Protein AF-A0A6J4SQG0-F1 (afdb_monomer)

Secondary structure (DSSP, 8-s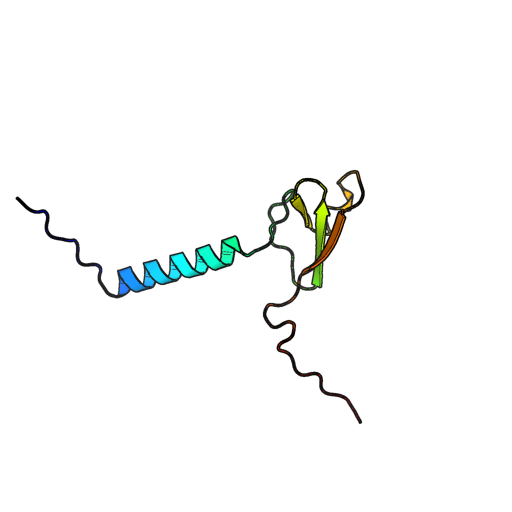tate):
-PPPP----HHHHHHHHHHHHHHHHHHTS---TTT-PPPPTTSEEEEPTTS-EEETTTGGGSSS--SEEEEPPPTTTTTS------

Nearest PDB structures (foldseek):
  2rgt-assembly2_B  TM=6.217E-01  e=1.113E-01  Mus musculus
  6cme-assembly2_B  TM=5.955E-01  e=9.800E-02  Mus musculus
  3mmk-assembly1_A  TM=5.731E-01  e=1.045E-01  Mus musculus
  2rgt-assembly1_A-2  TM=5.204E-01  e=2.246E-01  Mus musculus
  6alb-assembly1_A  TM=3.624E-01  e=1.429E+00  Homo sapiens

pLDDT: mean 87.53, std 9.45, range [47.0, 96.12]

Structure (mmCIF, N/CA/C/O backbone):
data_AF-A0A6J4SQG0-F1
#
_entry.id   AF-A0A6J4SQG0-F1
#
loop_
_atom_site.group_PDB
_atom_site.id
_atom_site.type_symbol
_atom_site.label_atom_id
_atom_site.label_alt_id
_atom_site.label_comp_id
_atom_site.label_asym_id
_atom_site.label_entity_id
_atom_site.label_seq_id
_atom_site.pdbx_PDB_ins_code
_atom_site.Cartn_x
_atom_site.Cartn_y
_atom_site.Cartn_z
_atom_site.occupancy
_atom_site.B_iso_or_equiv
_atom_site.auth_seq_id
_atom_site.auth_comp_id
_atom_site.auth_asym_id
_atom_site.auth_atom_id
_atom_site.pdbx_PDB_model_num
ATOM 1 N N . MET A 1 1 ? 3.993 -4.859 -49.015 1.00 47.00 1 MET A N 1
ATOM 2 C CA . MET A 1 1 ? 4.841 -3.789 -48.448 1.00 47.00 1 MET A CA 1
ATOM 3 C C . MET A 1 1 ? 4.923 -4.016 -46.939 1.00 47.00 1 MET A C 1
ATOM 5 O O . MET A 1 1 ? 3.945 -3.745 -46.253 1.00 47.00 1 MET A O 1
ATOM 9 N N . ALA A 1 2 ? 6.000 -4.616 -46.424 1.00 60.34 2 ALA A N 1
ATOM 10 C CA . ALA A 1 2 ? 6.171 -4.802 -44.979 1.00 60.34 2 ALA A CA 1
ATOM 11 C C . ALA A 1 2 ? 6.628 -3.475 -44.351 1.00 60.34 2 ALA A C 1
ATOM 13 O O . ALA A 1 2 ? 7.554 -2.849 -44.864 1.00 60.34 2 ALA A O 1
ATOM 14 N N . ARG A 1 3 ? 5.963 -3.021 -43.281 1.00 61.03 3 ARG A N 1
ATOM 15 C CA . ARG A 1 3 ? 6.419 -1.858 -42.501 1.00 61.03 3 ARG A CA 1
ATOM 16 C C . ARG A 1 3 ? 7.777 -2.206 -41.879 1.00 61.03 3 ARG A C 1
ATOM 18 O O . ARG A 1 3 ? 7.872 -3.285 -41.294 1.00 61.03 3 ARG A O 1
ATOM 25 N N . PRO A 1 4 ? 8.803 -1.341 -41.978 1.00 60.28 4 PRO A N 1
ATOM 26 C CA . PRO A 1 4 ? 10.042 -1.574 -41.254 1.00 60.28 4 PRO A CA 1
ATOM 27 C C . PRO A 1 4 ? 9.714 -1.640 -39.762 1.00 60.28 4 PRO A C 1
ATOM 29 O O . PRO A 1 4 ? 8.974 -0.797 -39.244 1.00 60.28 4 PRO A O 1
ATOM 32 N N . ALA A 1 5 ? 10.208 -2.681 -39.091 1.00 65.81 5 ALA A N 1
ATOM 33 C CA . ALA A 1 5 ? 10.115 -2.771 -37.645 1.00 65.81 5 ALA A CA 1
ATOM 34 C C . ALA A 1 5 ? 10.838 -1.552 -37.067 1.00 65.81 5 ALA A C 1
ATOM 36 O O . ALA A 1 5 ? 11.998 -1.307 -37.396 1.00 65.81 5 ALA A O 1
ATOM 37 N N . GLN A 1 6 ? 10.136 -0.758 -36.261 1.00 72.69 6 GLN A N 1
ATOM 38 C CA . GLN A 1 6 ? 10.772 0.316 -35.514 1.00 72.69 6 GLN A CA 1
ATOM 39 C C . GLN A 1 6 ? 11.760 -0.334 -34.549 1.00 72.69 6 GLN A C 1
ATOM 41 O O . GLN A 1 6 ? 11.361 -1.059 -33.639 1.00 72.69 6 GLN A O 1
ATOM 46 N N . THR A 1 7 ? 13.048 -0.136 -34.799 1.00 75.69 7 THR A N 1
ATOM 47 C CA . THR A 1 7 ? 14.103 -0.550 -33.883 1.00 75.69 7 THR A CA 1
ATOM 48 C C . THR A 1 7 ? 14.079 0.402 -32.699 1.00 75.69 7 THR A C 1
ATOM 50 O O . THR A 1 7 ? 14.298 1.599 -32.867 1.00 75.69 7 THR A O 1
ATOM 53 N N . ILE A 1 8 ? 13.756 -0.134 -31.528 1.00 82.50 8 ILE A N 1
ATOM 54 C CA . ILE A 1 8 ? 13.906 0.551 -30.244 1.00 82.50 8 ILE A CA 1
ATOM 55 C C . ILE A 1 8 ? 15.396 0.629 -29.915 1.00 82.50 8 ILE A C 1
ATOM 57 O O . ILE A 1 8 ? 16.094 -0.382 -30.005 1.00 82.50 8 ILE A O 1
ATOM 61 N N . ASP A 1 9 ? 15.866 1.826 -29.578 1.00 89.88 9 ASP A N 1
ATOM 62 C CA . ASP A 1 9 ? 17.246 2.067 -29.150 1.00 89.88 9 ASP A CA 1
ATOM 63 C C . ASP A 1 9 ? 17.421 1.748 -27.650 1.00 89.88 9 ASP A C 1
ATOM 65 O O . ASP A 1 9 ? 16.442 1.545 -26.925 1.00 89.88 9 ASP A O 1
ATOM 69 N N . GLU A 1 10 ? 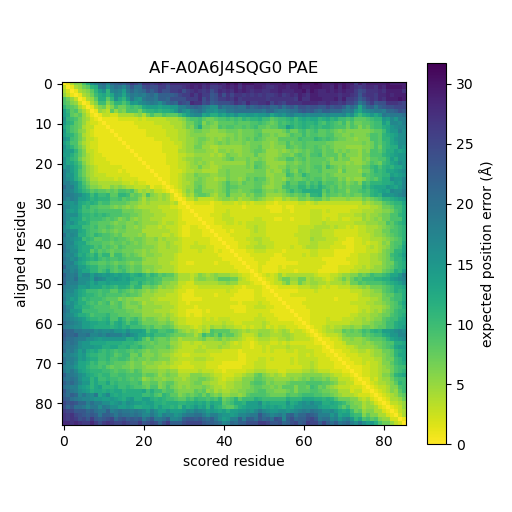18.661 1.705 -27.162 1.00 93.00 10 GLU A N 1
ATOM 70 C CA . GLU A 1 10 ? 19.004 1.426 -25.760 1.00 93.00 10 GLU A CA 1
ATOM 71 C C . GLU A 1 10 ? 18.191 2.294 -24.789 1.00 93.00 10 GLU A C 1
ATOM 73 O O . GLU A 1 10 ? 17.546 1.774 -23.878 1.00 93.00 10 GLU A O 1
ATOM 78 N N . GLN A 1 11 ? 18.104 3.601 -25.044 1.00 94.44 11 GLN A N 1
ATOM 79 C CA . GLN A 1 11 ? 17.339 4.520 -24.197 1.00 94.44 11 GLN A CA 1
ATOM 80 C C . GLN A 1 11 ? 15.833 4.221 -24.181 1.00 94.44 11 GLN A C 1
ATOM 82 O O . GLN A 1 11 ? 15.151 4.471 -23.182 1.00 94.44 11 GLN A O 1
ATOM 87 N N . ASP A 1 12 ? 15.276 3.717 -25.286 1.00 93.50 12 ASP A N 1
ATOM 88 C CA . ASP A 1 12 ? 13.871 3.308 -25.329 1.00 93.50 12 ASP A CA 1
ATOM 89 C C . ASP A 1 12 ? 13.639 2.076 -24.460 1.00 93.50 12 ASP A C 1
ATOM 91 O O . ASP A 1 12 ? 12.660 2.024 -23.706 1.00 93.50 12 ASP A O 1
ATOM 95 N N . LEU A 1 13 ? 14.562 1.113 -24.527 1.00 92.56 13 LEU A N 1
ATOM 96 C CA . LEU A 1 13 ? 14.522 -0.088 -23.708 1.00 92.56 13 LEU A CA 1
ATOM 97 C C . LEU A 1 13 ? 14.670 0.245 -22.218 1.00 92.56 13 LEU A C 1
ATOM 99 O O . LEU A 1 13 ? 13.860 -0.214 -21.412 1.00 92.56 13 LEU A O 1
ATOM 103 N N . GLU A 1 14 ? 15.638 1.082 -21.846 1.00 95.94 14 GLU A N 1
ATOM 104 C CA . GLU A 1 14 ? 15.839 1.533 -20.464 1.00 95.94 14 GLU A CA 1
ATOM 105 C C . GLU A 1 14 ? 14.583 2.198 -19.895 1.00 95.94 14 GLU A C 1
ATOM 107 O O . GLU A 1 14 ? 14.121 1.844 -18.807 1.00 95.94 14 GLU A O 1
ATOM 112 N N . ARG A 1 15 ? 13.963 3.114 -20.651 1.00 95.31 15 ARG A N 1
ATOM 113 C CA . ARG A 1 15 ? 12.707 3.762 -20.243 1.00 95.31 15 ARG A CA 1
ATOM 114 C C . ARG A 1 15 ? 11.570 2.760 -20.079 1.00 95.31 15 ARG A C 1
ATOM 116 O O . ARG A 1 15 ? 10.776 2.896 -19.145 1.00 95.31 15 ARG A O 1
ATOM 123 N N . ALA A 1 16 ? 11.465 1.774 -20.967 1.00 94.81 16 ALA A N 1
ATOM 124 C CA . ALA A 1 16 ? 10.437 0.742 -20.877 1.00 94.81 16 ALA A CA 1
ATOM 125 C C . ALA A 1 16 ? 10.624 -0.138 -19.630 1.00 94.81 16 ALA A C 1
ATOM 127 O O . ALA A 1 16 ? 9.657 -0.403 -18.912 1.00 94.81 16 ALA A O 1
ATOM 128 N N . LEU A 1 17 ? 11.862 -0.541 -19.332 1.00 95.75 17 LEU A N 1
ATOM 129 C CA . LEU A 1 17 ? 12.196 -1.313 -18.134 1.00 95.75 17 LEU A CA 1
ATOM 130 C C . LEU A 1 17 ? 11.967 -0.505 -16.853 1.00 95.75 17 LEU A C 1
ATOM 132 O O . LEU A 1 17 ? 11.399 -1.025 -15.888 1.00 95.75 17 LEU A O 1
ATOM 136 N N . LEU A 1 18 ? 12.335 0.778 -16.855 1.00 96.12 18 LEU A N 1
ATOM 137 C CA . LEU A 1 18 ? 12.088 1.672 -15.730 1.00 96.12 18 LEU A CA 1
ATOM 138 C C . LEU A 1 18 ? 10.587 1.809 -15.457 1.00 96.12 18 LEU A C 1
ATOM 140 O O . LEU A 1 18 ? 10.163 1.583 -14.330 1.00 96.12 18 LEU A O 1
ATOM 144 N N . ARG A 1 19 ? 9.771 2.094 -16.478 1.00 95.69 19 ARG A N 1
ATOM 145 C CA . ARG A 1 19 ? 8.306 2.174 -16.326 1.00 95.69 19 ARG A CA 1
ATOM 146 C C . ARG A 1 19 ? 7.737 0.882 -15.762 1.00 95.69 19 ARG A C 1
ATOM 148 O O . ARG A 1 19 ? 7.108 0.905 -14.715 1.00 95.69 19 ARG A O 1
ATOM 155 N N . LYS A 1 20 ? 8.077 -0.257 -16.373 1.00 94.00 20 LYS A N 1
ATOM 156 C CA . LYS A 1 20 ? 7.624 -1.572 -15.909 1.00 94.00 20 LYS A CA 1
ATOM 157 C C . LYS A 1 20 ? 7.969 -1.820 -14.436 1.00 94.00 20 LYS A C 1
ATOM 159 O O . LYS A 1 20 ? 7.139 -2.339 -13.692 1.00 94.00 20 LYS A O 1
ATOM 164 N N . SER A 1 21 ? 9.194 -1.499 -14.019 1.00 92.06 21 SER A N 1
ATOM 165 C CA . SER A 1 21 ? 9.630 -1.710 -12.633 1.00 92.06 21 SER A CA 1
ATOM 166 C C . SER A 1 21 ? 8.925 -0.771 -11.654 1.00 92.06 21 SER A C 1
ATOM 168 O O . SER A 1 21 ? 8.465 -1.234 -10.613 1.00 92.06 21 SER A O 1
ATOM 170 N N . VAL A 1 22 ? 8.771 0.510 -12.000 1.00 92.06 22 VAL A N 1
ATOM 171 C CA . VAL A 1 22 ? 8.034 1.490 -11.190 1.00 92.06 22 VAL A CA 1
ATOM 172 C C . VAL A 1 22 ? 6.559 1.113 -11.068 1.00 92.06 22 VAL A C 1
ATOM 174 O O . VAL A 1 22 ? 6.043 1.131 -9.955 1.00 92.06 22 VAL A O 1
ATOM 177 N N . ASP A 1 23 ? 5.913 0.699 -12.158 1.00 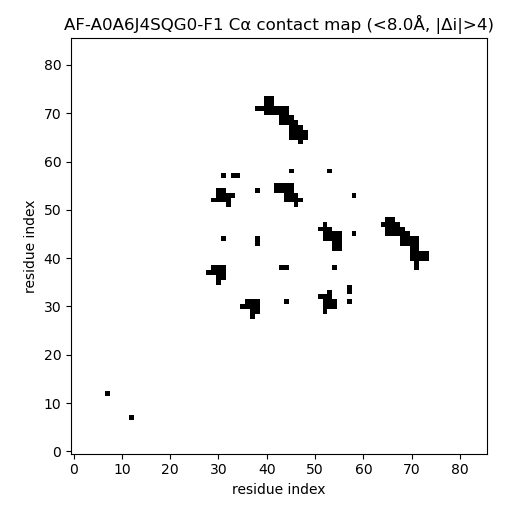89.56 23 ASP A N 1
ATOM 178 C CA . ASP A 1 23 ? 4.513 0.261 -12.156 1.00 89.56 23 ASP A CA 1
ATOM 179 C C . ASP A 1 23 ? 4.339 -0.982 -11.273 1.00 89.56 23 ASP A C 1
ATOM 181 O O . ASP A 1 23 ? 3.512 -0.999 -10.368 1.00 89.56 23 ASP A O 1
ATOM 185 N N . THR A 1 24 ? 5.221 -1.977 -11.426 1.00 87.56 24 THR A N 1
ATOM 186 C CA . THR A 1 24 ? 5.211 -3.183 -10.577 1.00 87.56 24 THR A CA 1
ATOM 187 C C . THR A 1 24 ? 5.399 -2.842 -9.094 1.00 87.56 24 THR A C 1
ATOM 189 O O . THR A 1 24 ? 4.828 -3.496 -8.221 1.00 87.56 24 THR A O 1
ATOM 192 N N . LEU A 1 25 ? 6.229 -1.841 -8.782 1.00 83.62 25 LEU A N 1
ATOM 193 C CA . LEU A 1 25 ? 6.422 -1.364 -7.412 1.00 83.62 25 LEU A CA 1
ATOM 194 C C . LEU A 1 25 ? 5.215 -0.577 -6.902 1.00 83.62 25 LEU A C 1
ATOM 196 O O . LEU A 1 25 ? 4.934 -0.645 -5.709 1.00 83.62 25 LEU A O 1
ATOM 200 N N . ALA A 1 26 ? 4.531 0.180 -7.759 1.00 81.38 26 ALA A N 1
ATOM 201 C CA . ALA A 1 26 ? 3.328 0.923 -7.407 1.00 81.38 26 ALA A CA 1
ATOM 202 C C . ALA A 1 26 ? 2.154 -0.022 -7.114 1.00 81.38 26 ALA A C 1
ATOM 204 O O . ALA A 1 26 ? 1.498 0.154 -6.093 1.00 81.38 26 ALA A O 1
ATOM 205 N N . ASP A 1 27 ? 1.971 -1.072 -7.919 1.00 78.19 27 ASP A N 1
ATOM 206 C CA . ASP A 1 27 ? 0.916 -2.085 -7.744 1.00 78.19 27 ASP A CA 1
ATOM 207 C C . ASP A 1 27 ? 1.026 -2.852 -6.418 1.00 78.19 27 ASP A C 1
ATOM 209 O O . ASP A 1 27 ? 0.039 -3.368 -5.898 1.00 78.19 27 ASP A O 1
ATOM 213 N N . ARG A 1 28 ? 2.237 -2.943 -5.858 1.00 74.75 28 ARG A N 1
ATOM 214 C CA . ARG A 1 28 ? 2.494 -3.594 -4.565 1.00 74.75 28 ARG A CA 1
ATOM 215 C C . ARG A 1 28 ? 2.360 -2.654 -3.368 1.00 74.75 28 ARG A C 1
ATOM 217 O O . ARG A 1 28 ? 2.532 -3.113 -2.241 1.00 74.75 28 ARG A O 1
ATOM 224 N N . ARG A 1 29 ? 2.127 -1.354 -3.576 1.00 77.44 29 ARG A N 1
ATOM 225 C CA . ARG A 1 29 ? 1.939 -0.408 -2.469 1.00 77.44 29 ARG A CA 1
ATOM 226 C C . ARG A 1 29 ? 0.510 -0.492 -1.974 1.00 77.44 29 ARG A C 1
ATOM 228 O O . ARG A 1 29 ? -0.429 -0.251 -2.726 1.00 77.44 29 ARG A O 1
ATOM 235 N N . ASP A 1 30 ? 0.360 -0.719 -0.679 1.00 84.44 30 ASP A N 1
ATOM 236 C CA . ASP A 1 30 ? -0.916 -0.506 -0.020 1.00 84.44 30 ASP A CA 1
ATOM 237 C C . ASP A 1 30 ? -1.259 0.990 -0.051 1.00 84.44 30 ASP A C 1
ATOM 239 O O . ASP A 1 30 ? -0.512 1.838 0.448 1.00 84.44 30 ASP A O 1
ATOM 243 N N . LEU A 1 31 ? -2.395 1.321 -0.659 1.00 90.56 31 LEU A N 1
ATOM 244 C CA . LEU A 1 31 ? -2.972 2.660 -0.641 1.00 90.56 31 LEU A CA 1
ATOM 245 C C . LEU A 1 31 ? -4.204 2.659 0.256 1.00 90.56 31 LEU A C 1
ATOM 247 O O . LEU A 1 31 ? -4.989 1.712 0.268 1.00 90.56 31 LEU A O 1
ATOM 251 N N . CYS A 1 32 ? -4.391 3.743 1.004 1.00 93.25 32 CYS A N 1
ATOM 252 C CA . CYS A 1 32 ? -5.625 3.930 1.752 1.00 93.25 32 CYS A CA 1
ATOM 253 C C . CYS A 1 32 ? -6.792 4.133 0.779 1.00 93.25 32 CYS A C 1
ATOM 255 O O . CYS A 1 32 ? -6.769 5.085 0.003 1.00 93.25 32 CYS A O 1
ATOM 257 N N . ALA A 1 33 ? -7.843 3.322 0.877 1.00 93.44 33 ALA A N 1
ATOM 258 C CA . ALA A 1 33 ? -9.015 3.460 0.013 1.00 93.44 33 ALA A CA 1
ATOM 259 C C . ALA A 1 33 ? -9.767 4.798 0.178 1.00 93.44 33 ALA A C 1
ATOM 261 O O . ALA A 1 33 ? -10.461 5.220 -0.742 1.00 93.44 33 ALA A O 1
ATOM 262 N N . ASP A 1 34 ? -9.627 5.471 1.327 1.00 93.94 34 ASP A N 1
ATOM 263 C CA . ASP A 1 34 ? -10.395 6.684 1.632 1.00 93.94 34 ASP A CA 1
ATOM 264 C C . ASP A 1 34 ? -9.639 7.978 1.266 1.00 93.94 34 ASP A C 1
ATOM 266 O O . ASP A 1 34 ? -10.232 8.915 0.739 1.00 93.94 34 ASP A O 1
ATOM 270 N N . CYS A 1 35 ? -8.327 8.053 1.527 1.00 94.12 35 CYS A N 1
ATOM 271 C CA . CYS A 1 35 ? -7.518 9.259 1.274 1.00 94.12 35 CYS A CA 1
ATOM 272 C C . CYS A 1 35 ? -6.440 9.083 0.196 1.00 94.12 35 CYS A C 1
ATOM 274 O O . CYS A 1 35 ? -5.711 10.026 -0.104 1.00 94.12 35 CYS A O 1
ATOM 276 N N . ASN A 1 36 ? -6.317 7.879 -0.365 1.00 92.94 36 ASN A N 1
ATOM 277 C CA . ASN A 1 36 ? -5.387 7.509 -1.432 1.00 92.94 36 ASN A CA 1
ATOM 278 C C . ASN A 1 36 ? -3.891 7.717 -1.126 1.00 92.94 36 ASN A C 1
ATOM 280 O O . ASN A 1 36 ? -3.048 7.592 -2.013 1.00 92.94 36 ASN A O 1
ATOM 284 N N . ARG A 1 37 ? -3.530 8.023 0.127 1.00 91.50 37 ARG A N 1
ATOM 285 C CA . ARG A 1 37 ? -2.124 8.111 0.535 1.00 91.50 37 ARG A CA 1
ATOM 286 C C . ARG A 1 37 ? -1.503 6.720 0.617 1.00 91.50 37 ARG A C 1
ATOM 288 O O . ARG A 1 37 ? -2.198 5.758 0.945 1.00 91.50 37 ARG A O 1
ATOM 295 N N . THR A 1 38 ? -0.190 6.646 0.421 1.00 91.56 38 THR A N 1
ATOM 296 C CA . THR A 1 38 ? 0.625 5.486 0.802 1.00 91.56 38 THR A CA 1
ATOM 297 C C . THR A 1 38 ? 0.958 5.582 2.292 1.00 91.56 38 THR A C 1
ATOM 299 O O . THR A 1 38 ? 1.613 6.552 2.687 1.00 91.56 38 THR A O 1
ATOM 302 N N . PRO A 1 39 ? 0.502 4.644 3.137 1.00 92.69 39 PRO A N 1
ATOM 303 C CA . PRO A 1 39 ? 0.816 4.680 4.560 1.00 92.69 39 PRO A CA 1
ATOM 304 C C . PRO A 1 39 ? 2.310 4.487 4.815 1.00 92.69 39 PRO A C 1
ATOM 306 O O . PRO A 1 39 ? 3.008 3.789 4.078 1.00 92.69 39 PRO A O 1
ATOM 309 N N . LEU A 1 40 ? 2.815 5.184 5.826 1.00 91.44 40 LEU A N 1
ATOM 310 C CA . LEU A 1 40 ? 4.236 5.237 6.144 1.00 91.44 40 LEU A CA 1
ATOM 311 C C . LEU A 1 40 ? 4.660 4.024 6.967 1.00 91.44 40 LEU A C 1
ATOM 313 O O . LEU A 1 40 ? 3.865 3.431 7.692 1.00 91.44 40 LEU A O 1
ATOM 317 N N . ILE A 1 41 ? 5.952 3.698 6.904 1.00 91.06 41 ILE A N 1
ATOM 318 C CA . ILE A 1 41 ? 6.544 2.662 7.750 1.00 91.06 41 ILE A CA 1
ATOM 319 C C . ILE A 1 41 ? 6.233 2.945 9.222 1.00 91.06 41 ILE A C 1
ATOM 321 O O . ILE A 1 41 ? 6.476 4.041 9.723 1.00 91.06 41 ILE A O 1
ATOM 325 N N . GLY A 1 42 ? 5.733 1.928 9.918 1.00 92.00 42 GLY A N 1
ATOM 326 C CA . GLY A 1 42 ? 5.371 1.999 11.328 1.00 92.00 42 GLY A CA 1
ATOM 327 C C . GLY A 1 42 ? 3.912 2.367 11.595 1.00 92.00 42 GLY A C 1
ATOM 328 O O . GLY A 1 42 ? 3.454 2.046 12.695 1.00 92.00 42 GLY A O 1
ATOM 329 N N . GLU A 1 43 ? 3.196 2.952 10.631 1.00 94.25 43 GLU A N 1
ATOM 330 C CA . GLU A 1 43 ? 1.743 3.163 10.708 1.00 94.25 43 GLU A CA 1
ATOM 331 C C . GLU A 1 43 ? 0.983 1.834 10.609 1.00 94.25 43 GLU A C 1
ATOM 333 O O . GLU A 1 43 ? 1.532 0.815 10.174 1.00 94.25 43 GLU A O 1
ATOM 338 N N . SER A 1 44 ? -0.293 1.848 10.995 1.00 94.69 44 SER A N 1
ATOM 339 C CA . SER A 1 44 ? -1.186 0.693 10.856 1.00 94.69 44 SER A CA 1
ATOM 340 C C . SER A 1 44 ? -2.060 0.777 9.597 1.00 94.69 44 SER A C 1
ATOM 342 O O . SER A 1 44 ? -2.642 1.816 9.271 1.00 94.69 44 SER A O 1
ATOM 344 N N . LEU A 1 45 ? -2.163 -0.345 8.888 1.00 93.88 45 LEU A N 1
ATOM 345 C CA . LEU A 1 45 ? -3.138 -0.610 7.836 1.00 93.88 45 LEU A CA 1
ATOM 346 C C . LEU A 1 45 ? -4.235 -1.508 8.400 1.00 93.88 45 LEU A C 1
ATOM 348 O O . LEU A 1 45 ? -3.957 -2.568 8.956 1.00 93.88 45 LEU A O 1
ATOM 352 N N . HIS A 1 46 ? -5.481 -1.094 8.220 1.00 95.00 46 HIS A N 1
ATOM 353 C CA . HIS A 1 46 ? -6.659 -1.779 8.729 1.00 95.00 46 HIS A CA 1
ATOM 354 C C . HIS A 1 46 ? -7.455 -2.359 7.563 1.00 95.00 46 HIS A C 1
ATOM 356 O O . HIS A 1 46 ? -7.912 -1.621 6.686 1.00 95.00 46 HIS A O 1
ATOM 362 N N . ARG A 1 47 ? -7.627 -3.681 7.550 1.00 94.94 47 ARG A N 1
ATOM 363 C CA . ARG A 1 47 ? -8.395 -4.409 6.539 1.00 94.94 47 ARG A CA 1
ATOM 364 C C . ARG A 1 47 ? -9.813 -4.642 7.042 1.00 94.94 47 ARG A C 1
ATOM 366 O O . ARG A 1 47 ? -10.020 -5.241 8.093 1.00 94.94 47 ARG A O 1
ATOM 373 N N . TYR A 1 48 ? -10.794 -4.197 6.273 1.00 94.06 48 TYR A N 1
ATOM 374 C CA . TYR A 1 48 ? -12.216 -4.357 6.563 1.00 94.06 48 TYR A CA 1
ATOM 375 C C . TYR A 1 48 ? -12.824 -5.510 5.759 1.00 94.06 48 TYR A C 1
ATOM 377 O O . TYR A 1 48 ? -12.280 -5.953 4.740 1.00 94.06 48 TYR A O 1
ATOM 385 N N . ALA A 1 49 ? -13.993 -5.979 6.202 1.00 87.88 49 ALA A N 1
ATOM 386 C CA . ALA A 1 49 ? -14.786 -6.931 5.436 1.00 87.88 49 ALA A CA 1
ATOM 387 C C . ALA A 1 49 ? -15.056 -6.371 4.025 1.00 87.88 49 ALA A C 1
ATOM 389 O O . ALA A 1 49 ? -15.421 -5.206 3.871 1.00 87.88 49 ALA A O 1
ATOM 390 N N . GLY A 1 50 ? -14.828 -7.189 2.994 1.00 85.81 50 GLY A N 1
ATOM 391 C CA . GLY A 1 50 ? -14.886 -6.758 1.591 1.00 85.81 50 GLY A CA 1
ATOM 392 C C . GLY A 1 50 ? -13.537 -6.365 0.978 1.00 85.81 50 GLY A C 1
ATOM 393 O O . GLY A 1 50 ? -13.511 -5.902 -0.156 1.00 85.81 50 GLY A O 1
ATOM 394 N N . GLY A 1 51 ? -12.423 -6.561 1.694 1.00 86.62 51 GLY A N 1
ATOM 395 C CA . GLY A 1 51 ? -11.069 -6.397 1.145 1.00 86.62 51 GLY A CA 1
ATOM 396 C C . GLY A 1 51 ? -10.587 -4.949 1.070 1.00 86.62 51 GLY A C 1
ATOM 397 O O . GLY A 1 51 ? -9.549 -4.679 0.476 1.00 86.62 51 GLY A O 1
ATOM 398 N N . VAL A 1 52 ? -11.323 -4.016 1.677 1.00 91.56 52 VAL A N 1
ATOM 399 C CA . VAL A 1 52 ? -10.936 -2.605 1.724 1.00 91.56 52 VAL A CA 1
ATOM 400 C C . VAL A 1 52 ? -9.869 -2.402 2.790 1.00 91.56 52 VAL A C 1
ATOM 402 O O . VAL A 1 52 ? -10.084 -2.752 3.951 1.00 91.56 52 VAL A O 1
ATOM 405 N N . THR A 1 53 ? -8.759 -1.778 2.407 1.00 93.56 53 THR A N 1
ATOM 406 C CA . THR A 1 53 ? -7.687 -1.404 3.330 1.00 93.56 53 THR A CA 1
ATOM 407 C C . THR A 1 53 ? -7.672 0.109 3.534 1.00 93.56 53 THR A C 1
ATOM 409 O O . THR A 1 53 ? -7.731 0.883 2.577 1.00 93.56 53 THR A O 1
ATOM 412 N N . VAL A 1 54 ? -7.590 0.547 4.789 1.00 95.44 54 VAL A N 1
ATOM 413 C CA . VAL A 1 54 ? -7.507 1.966 5.157 1.00 95.44 54 VAL A CA 1
ATOM 414 C C . VAL A 1 54 ? -6.352 2.223 6.109 1.00 95.44 54 VAL A C 1
ATOM 416 O O . VAL A 1 54 ? -5.935 1.344 6.859 1.00 95.44 54 VAL A O 1
ATOM 419 N N . CYS A 1 55 ? -5.824 3.442 6.082 1.00 95.31 55 CYS A N 1
ATOM 420 C CA . CYS A 1 55 ? -4.772 3.845 7.006 1.00 95.31 55 CYS A CA 1
ATOM 421 C C . CYS A 1 55 ? -5.315 4.140 8.410 1.00 95.31 55 CYS A C 1
ATOM 423 O O . CYS A 1 55 ? -6.496 4.445 8.585 1.00 95.31 55 CYS A O 1
ATOM 425 N N . GLU A 1 56 ? -4.412 4.132 9.386 1.00 94.69 56 GLU A N 1
ATOM 426 C CA . GLU A 1 56 ? -4.644 4.494 10.789 1.00 94.69 56 GLU A CA 1
ATOM 427 C C . GLU A 1 56 ? -5.392 5.824 10.978 1.00 94.69 56 GLU A C 1
ATOM 429 O O . GLU A 1 56 ? -6.196 5.954 11.893 1.00 94.69 56 GLU A O 1
ATOM 434 N N . LEU A 1 57 ? -5.199 6.801 10.084 1.00 94.94 57 LEU A N 1
ATOM 435 C CA . LEU A 1 57 ? -5.892 8.095 10.156 1.00 94.94 57 LEU A CA 1
ATOM 436 C C . LEU A 1 57 ? -7.351 8.032 9.678 1.00 94.94 57 LEU A C 1
ATOM 438 O O . LEU A 1 57 ? -8.186 8.807 10.136 1.00 94.94 57 LEU A O 1
ATOM 442 N N . CYS A 1 58 ? -7.663 7.132 8.743 1.00 94.88 58 CYS A N 1
ATOM 443 C CA . CYS A 1 58 ? -9.006 6.985 8.177 1.00 94.88 58 CYS A CA 1
ATOM 444 C C . CYS A 1 58 ? -9.841 5.942 8.927 1.00 94.88 58 CYS A C 1
ATOM 446 O O . CYS A 1 58 ? -11.066 6.036 8.927 1.00 94.88 58 CYS A O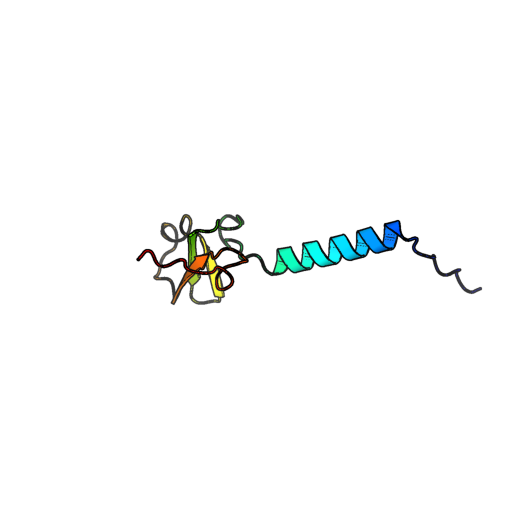 1
ATOM 448 N N . SER A 1 59 ? -9.202 4.978 9.598 1.00 94.00 59 SER A N 1
ATOM 449 C CA . SER A 1 59 ? -9.893 3.931 10.359 1.00 94.00 59 SER A CA 1
ATOM 450 C C . SER A 1 59 ? -10.909 4.475 11.377 1.00 94.00 59 SER A C 1
ATOM 452 O O . SER A 1 59 ? -12.030 3.970 11.378 1.00 94.00 59 SER A O 1
ATOM 454 N N . PRO A 1 60 ? -10.617 5.532 12.169 1.00 92.88 60 PRO A N 1
ATOM 455 C CA . PRO A 1 60 ? -11.575 6.085 13.132 1.00 92.88 60 PRO A CA 1
ATOM 456 C C . PRO A 1 60 ? -12.817 6.718 12.490 1.00 92.88 60 PRO A C 1
ATOM 458 O O . PRO A 1 60 ? -13.824 6.921 13.164 1.00 92.88 60 PRO A O 1
ATOM 461 N N . LEU A 1 61 ? -12.755 7.059 11.197 1.00 93.50 61 LEU A N 1
ATOM 462 C CA . LEU A 1 61 ? -13.875 7.639 10.450 1.00 93.50 61 LEU A CA 1
ATOM 463 C C . LEU A 1 61 ? -14.824 6.564 9.900 1.00 93.50 61 LEU A C 1
ATOM 465 O O . LEU A 1 61 ? -15.935 6.882 9.466 1.00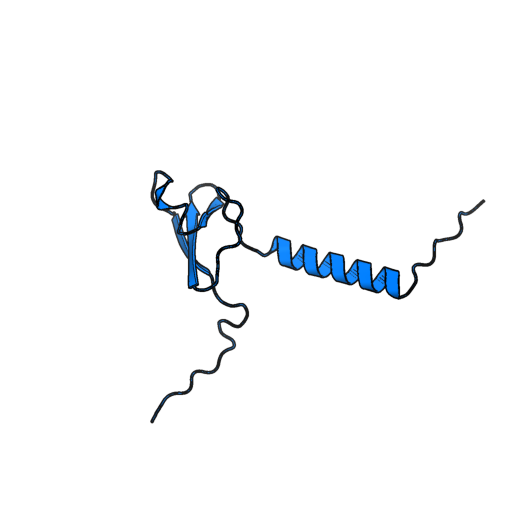 93.50 61 LEU A O 1
ATOM 469 N N . ARG A 1 62 ? -14.410 5.292 9.914 1.00 89.31 62 ARG A N 1
ATOM 470 C CA . ARG A 1 62 ? -15.227 4.164 9.471 1.00 89.31 62 ARG A CA 1
ATOM 471 C C . ARG A 1 62 ? -16.015 3.560 10.623 1.00 89.31 62 ARG A C 1
ATOM 473 O O . ARG A 1 62 ? -15.561 3.485 11.758 1.00 89.31 62 ARG A O 1
ATOM 480 N N . ARG A 1 63 ? -17.219 3.085 10.303 1.00 86.88 63 ARG A N 1
ATOM 481 C CA . ARG A 1 63 ? -18.025 2.277 11.225 1.00 86.88 63 ARG A CA 1
ATOM 482 C C . ARG A 1 63 ? -17.636 0.807 11.088 1.00 86.88 63 ARG A C 1
ATOM 484 O O . ARG A 1 63 ? -17.492 0.318 9.970 1.00 86.88 63 ARG A O 1
ATOM 491 N N . GLY A 1 64 ? -17.568 0.110 12.217 1.00 85.81 64 GLY A N 1
ATOM 492 C CA . GLY A 1 64 ? -17.217 -1.308 12.282 1.00 85.81 64 GLY A CA 1
ATOM 493 C C . GLY A 1 64 ? -15.752 -1.535 12.645 1.00 85.81 64 GLY A C 1
ATOM 494 O O . GLY A 1 64 ? -14.911 -0.656 12.464 1.00 85.81 64 GLY A O 1
ATOM 495 N N . GLU A 1 65 ? -15.476 -2.723 13.172 1.00 89.00 65 GLU A N 1
ATOM 496 C CA . GLU A 1 65 ? -14.129 -3.135 13.562 1.00 89.00 65 GLU A CA 1
ATOM 497 C C . GLU A 1 65 ? -13.386 -3.705 12.343 1.00 89.00 65 GLU A C 1
ATOM 499 O O . GLU A 1 65 ? -13.989 -4.458 11.562 1.00 89.00 65 GLU A O 1
ATOM 504 N N . PRO A 1 66 ? -12.101 -3.371 12.141 1.00 93.56 66 PRO A N 1
ATOM 505 C CA . PRO A 1 66 ? -11.275 -4.063 11.166 1.00 93.56 66 PRO A CA 1
ATOM 506 C C . PRO A 1 66 ? -11.213 -5.570 11.431 1.00 93.56 66 PRO A C 1
ATOM 508 O O . PRO A 1 66 ? -11.131 -6.036 12.563 1.00 93.56 66 PRO A O 1
ATOM 511 N N . VAL A 1 67 ? -11.204 -6.342 10.348 1.00 95.31 67 VAL A N 1
ATOM 512 C CA . VAL A 1 67 ? -11.002 -7.798 10.384 1.00 95.31 67 VAL A CA 1
ATOM 513 C C . VAL A 1 67 ? -9.556 -8.122 10.751 1.00 95.31 67 VAL A C 1
ATOM 515 O O . VAL A 1 67 ? -9.283 -9.111 11.424 1.00 95.31 67 VAL A O 1
ATOM 518 N N . GLU A 1 68 ? -8.625 -7.283 10.303 1.00 93.94 68 GLU A N 1
ATOM 519 C CA . GLU A 1 68 ? -7.198 -7.440 10.546 1.00 93.94 68 GLU A CA 1
ATOM 520 C C . GLU A 1 68 ? -6.525 -6.069 10.555 1.00 93.94 68 GLU A C 1
ATOM 522 O O . GLU A 1 68 ? -6.932 -5.158 9.831 1.00 93.94 68 GLU A O 1
ATOM 527 N N . SER A 1 69 ? -5.487 -5.923 11.374 1.00 94.38 69 SER A N 1
ATOM 528 C CA . SER A 1 69 ? -4.635 -4.737 11.385 1.00 94.38 69 SER A CA 1
ATOM 529 C C . SER A 1 69 ? -3.179 -5.166 11.287 1.00 94.38 69 SER A C 1
ATOM 531 O O . SER A 1 69 ? -2.712 -5.967 12.096 1.00 94.38 69 SER A O 1
ATOM 533 N N . GLU A 1 70 ? -2.456 -4.625 10.312 1.00 92.88 70 GLU A N 1
ATOM 534 C CA . GLU A 1 70 ? -1.038 -4.897 10.102 1.00 92.88 70 GLU A CA 1
ATOM 535 C C . GLU A 1 70 ? -0.234 -3.596 10.147 1.00 92.88 70 GLU A C 1
ATOM 537 O O . GLU A 1 70 ? -0.643 -2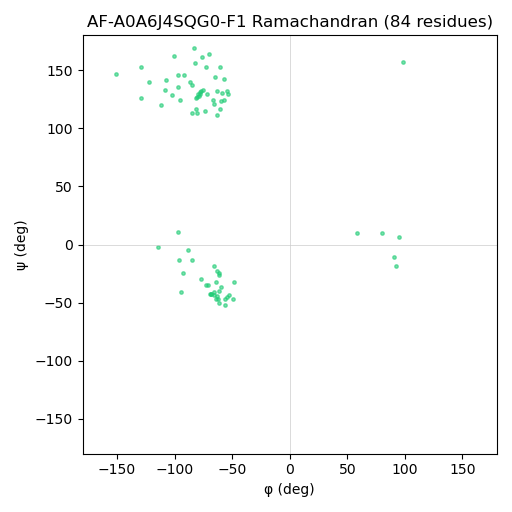.571 9.608 1.00 92.88 70 GLU A O 1
ATOM 542 N N . ARG A 1 71 ? 0.944 -3.633 10.779 1.00 93.50 71 ARG A N 1
ATOM 543 C CA . ARG A 1 71 ? 1.882 -2.510 10.713 1.00 93.50 71 ARG A CA 1
ATOM 544 C C . ARG A 1 71 ? 2.608 -2.518 9.382 1.00 93.50 71 ARG A C 1
ATOM 546 O O . ARG A 1 71 ? 3.208 -3.529 9.018 1.00 93.50 71 ARG A O 1
ATOM 553 N N . VAL A 1 72 ? 2.649 -1.364 8.728 1.00 90.94 72 VAL A N 1
ATOM 554 C CA . VAL A 1 72 ? 3.454 -1.147 7.529 1.00 90.94 72 VAL A CA 1
ATOM 555 C C . VAL A 1 72 ? 4.918 -1.376 7.887 1.00 90.94 72 VAL A C 1
ATOM 557 O O . VAL A 1 72 ? 5.495 -0.670 8.723 1.00 90.94 72 VAL A O 1
ATOM 560 N N . ARG A 1 73 ? 5.527 -2.389 7.274 1.00 88.88 73 ARG A N 1
ATOM 561 C CA . ARG A 1 73 ? 6.914 -2.770 7.544 1.00 88.88 73 ARG A CA 1
ATOM 562 C C . ARG A 1 73 ? 7.832 -2.162 6.502 1.00 88.88 73 ARG A C 1
ATOM 564 O O . ARG A 1 73 ? 7.470 -2.035 5.337 1.00 88.88 73 ARG A O 1
ATOM 571 N N . HIS A 1 74 ? 9.038 -1.809 6.931 1.00 84.50 74 HIS A N 1
ATOM 572 C CA . HIS A 1 74 ? 10.103 -1.427 6.007 1.00 84.50 74 HIS A CA 1
ATOM 573 C C . HIS A 1 74 ? 10.424 -2.584 5.052 1.00 84.50 74 HIS A C 1
ATOM 575 O O . HIS A 1 74 ? 10.263 -3.749 5.419 1.00 84.50 74 HIS A O 1
ATOM 581 N N . SER A 1 75 ? 10.926 -2.279 3.855 1.00 81.31 75 SER A N 1
ATOM 582 C CA . SER A 1 75 ? 11.220 -3.282 2.820 1.00 81.31 75 SER A CA 1
ATOM 583 C C . SER A 1 75 ? 12.265 -4.318 3.242 1.00 81.31 75 SER A C 1
ATOM 585 O O . SER A 1 75 ? 12.283 -5.422 2.711 1.00 81.31 75 SER A O 1
ATOM 587 N N . GLU A 1 76 ? 13.130 -3.977 4.199 1.00 83.69 76 GLU A N 1
ATOM 588 C CA . GLU A 1 76 ? 14.166 -4.875 4.730 1.00 83.69 76 GLU A CA 1
ATOM 589 C C . GLU A 1 76 ? 13.738 -5.576 6.028 1.00 83.69 76 GLU A C 1
ATOM 591 O O . GLU A 1 76 ? 14.558 -6.189 6.715 1.00 83.69 76 GLU A O 1
ATOM 596 N N . PHE A 1 77 ? 12.460 -5.486 6.409 1.00 82.69 77 PHE A N 1
ATOM 597 C CA . PHE A 1 77 ? 11.953 -6.180 7.585 1.00 82.69 77 PHE A CA 1
ATOM 598 C C . PHE A 1 77 ? 12.200 -7.691 7.468 1.00 82.69 77 PHE A C 1
ATOM 600 O O . PHE A 1 77 ? 11.776 -8.334 6.513 1.00 82.69 77 PHE A O 1
ATOM 607 N N . GLY A 1 78 ? 1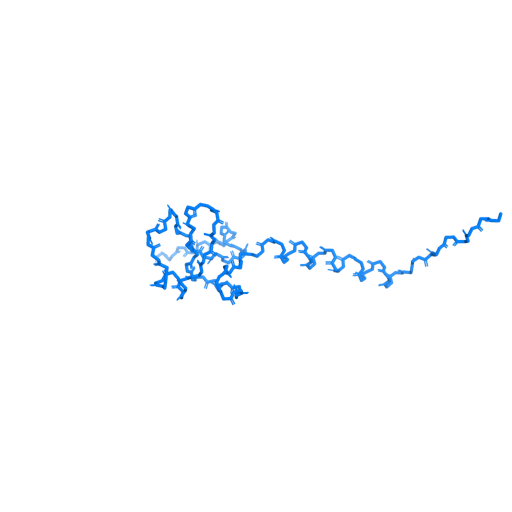2.883 -8.261 8.464 1.00 83.25 78 GLY A N 1
ATOM 608 C CA . GLY A 1 78 ? 13.300 -9.668 8.464 1.00 83.25 78 GLY A CA 1
ATOM 609 C C . GLY A 1 78 ? 14.684 -9.925 7.858 1.00 83.25 78 GLY A C 1
ATOM 610 O O . GLY A 1 78 ? 15.218 -11.011 8.051 1.00 83.25 78 GLY A O 1
ATOM 611 N N . LEU A 1 79 ? 15.293 -8.931 7.202 1.00 86.62 79 LEU A N 1
ATOM 612 C CA . LEU A 1 79 ? 16.677 -8.989 6.711 1.00 86.62 79 LEU A CA 1
ATOM 613 C C . LEU A 1 79 ? 17.677 -8.340 7.684 1.00 86.62 79 LEU A C 1
ATOM 615 O O . LEU A 1 79 ? 18.885 -8.520 7.556 1.00 86.62 79 LEU A O 1
ATOM 619 N N . THR A 1 80 ? 17.191 -7.584 8.671 1.00 80.81 80 THR A N 1
ATOM 620 C CA . THR A 1 80 ? 18.036 -6.883 9.647 1.00 80.81 80 THR A CA 1
ATOM 621 C C . THR A 1 80 ? 18.595 -7.831 10.717 1.00 80.81 80 THR A C 1
ATOM 623 O O . THR A 1 80 ? 17.845 -8.571 11.356 1.00 80.81 80 THR A O 1
ATOM 626 N N . VAL A 1 81 ? 19.904 -7.756 10.982 1.00 82.56 81 VAL A N 1
ATOM 627 C CA . VAL A 1 81 ? 20.569 -8.509 12.062 1.00 82.56 81 VAL A CA 1
ATOM 628 C C . VAL A 1 81 ? 20.346 -7.819 13.411 1.00 82.56 81 VAL A C 1
ATOM 630 O O . VAL A 1 81 ? 20.604 -6.624 13.561 1.00 82.56 81 VAL A O 1
ATOM 633 N N . ARG A 1 82 ? 19.892 -8.572 14.421 1.00 81.50 82 ARG A N 1
ATOM 634 C CA . ARG A 1 82 ? 19.767 -8.082 15.802 1.00 81.50 82 ARG A CA 1
ATOM 635 C C . ARG A 1 82 ? 21.102 -8.226 16.530 1.00 81.50 82 ARG A C 1
ATOM 637 O O . ARG A 1 82 ? 21.546 -9.338 16.795 1.00 81.50 82 ARG A O 1
ATOM 644 N N . VAL A 1 83 ? 21.725 -7.105 16.882 1.00 83.94 83 VAL A N 1
ATOM 645 C CA . VAL A 1 83 ? 22.881 -7.084 17.791 1.00 83.94 83 VAL A CA 1
ATOM 646 C C . VAL A 1 83 ? 22.384 -7.184 19.232 1.00 83.94 83 VAL A C 1
ATOM 648 O O . VAL A 1 83 ? 21.724 -6.275 19.733 1.00 83.94 83 VAL A O 1
ATOM 651 N N . HIS A 1 84 ? 22.685 -8.297 19.899 1.00 81.50 84 HIS A N 1
ATOM 652 C CA . HIS A 1 84 ? 22.464 -8.452 21.336 1.00 81.50 84 HIS A CA 1
ATOM 653 C C . HIS A 1 84 ? 23.616 -7.775 22.091 1.00 81.50 84 HIS A C 1
ATOM 655 O O . HIS A 1 84 ? 24.781 -8.048 21.805 1.00 81.50 84 HIS A O 1
ATOM 661 N N . ARG A 1 85 ? 23.308 -6.873 23.032 1.00 75.50 85 ARG A N 1
ATOM 662 C CA . ARG A 1 85 ? 24.316 -6.357 23.972 1.00 75.50 85 ARG A CA 1
ATOM 663 C C . ARG A 1 85 ? 24.604 -7.427 25.029 1.00 75.50 85 ARG A C 1
ATOM 665 O O . ARG A 1 85 ? 23.656 -8.021 25.539 1.00 75.50 85 ARG A O 1
ATOM 672 N N . ALA A 1 86 ? 25.891 -7.660 25.289 1.00 71.62 86 ALA A N 1
ATOM 673 C CA . ALA A 1 86 ? 26.391 -8.484 26.389 1.00 71.62 86 ALA A CA 1
ATOM 674 C C . ALA A 1 86 ? 26.301 -7.736 27.725 1.00 71.62 86 ALA A C 1
ATOM 676 O O . ALA A 1 86 ? 26.406 -6.486 27.694 1.00 71.62 86 ALA A O 1
#

Sequence (86 aa):
MARPAQTIDEQDLERALLRKSVDTLADRRDLCADCNRTPLIGESLHRYAGGVTVCELCSPLRRGEPVESERVRHSEFGLTVRVHRA

Solv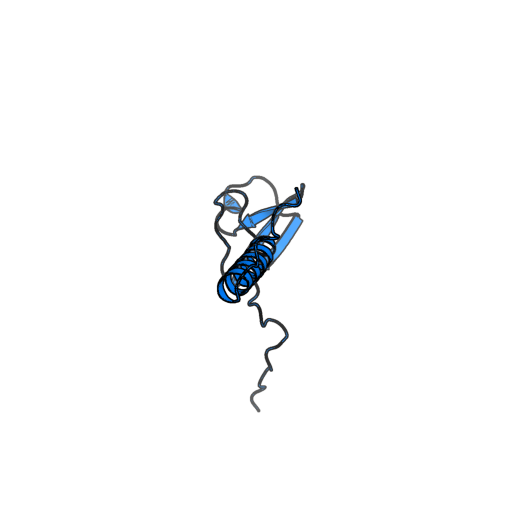ent-accessible surface area (backbone atoms only — not comparable to full-atom values): 5519 Å² total; per-residue (Å²): 135,82,78,78,78,82,78,77,50,70,71,54,51,51,52,51,53,49,49,53,52,52,50,59,55,53,76,70,51,68,48,17,76,84,77,66,46,68,72,51,71,72,40,42,39,32,31,32,87,91,77,48,39,28,31,62,85,52,48,81,79,48,87,77,78,59,77,44,75,45,64,38,67,56,94,58,69,90,73,68,83,84,83,79,85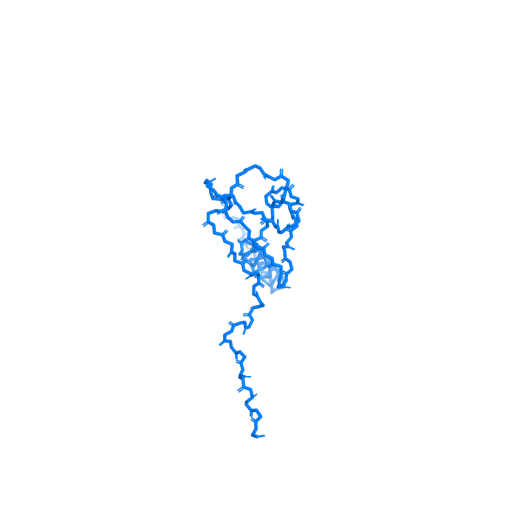,130

Radius of gyration: 20.69 Å; Cα contacts (8 Å, |Δi|>4): 82; chains: 1; bounding box: 44×19×75 Å

Mean predicted aligned error: 8.33 Å

Foldseek 3Di:
DDDPDPDDDPVSVVVVVVVVVVVVVVVPFDAAPPPRDGDDAFWKWFAAPPGHIHTPVCVVVDPDHGPDIDGRHDPCVVVDDDDDDD

Organism: NCBI:txid1162706